Protein AF-B0NWB0-F1 (afdb_monomer_lite)

Foldseek 3Di:
DVVVVVVVVVVVVVVVPPPPDPDDQDADPVRDAFEAEDEQLQAEPPDPVSCVSVVVVVVCCVVPVGPYYYYPDNNHHDD

Radius of gyration: 21.82 Å; chains: 1; bounding box: 60×42×36 Å

pLDDT: mean 90.27, std 10.32, range [64.12, 98.62]

Structure (mmCIF, N/CA/C/O backbone):
data_AF-B0NWB0-F1
#
_entry.id   AF-B0NWB0-F1
#
loop_
_atom_site.group_PDB
_atom_site.id
_atom_site.type_symbol
_atom_site.label_atom_id
_atom_site.label_alt_id
_atom_site.label_comp_id
_atom_site.label_asym_id
_atom_site.label_entity_id
_atom_site.label_seq_id
_atom_site.pdbx_PDB_ins_code
_atom_site.Cartn_x
_atom_site.Cartn_y
_atom_site.Cartn_z
_atom_site.occupancy
_atom_site.B_iso_or_equiv
_atom_site.auth_seq_id
_atom_site.auth_comp_id
_atom_site.auth_asym_id
_atom_site.auth_atom_id
_atom_site.pdbx_PDB_model_num
ATOM 1 N N . MET A 1 1 ? -44.488 27.765 -9.413 1.00 64.12 1 MET A N 1
ATOM 2 C CA . MET A 1 1 ? -43.118 27.967 -9.949 1.00 64.12 1 MET A CA 1
ATOM 3 C C . MET A 1 1 ? -42.109 28.382 -8.878 1.00 64.12 1 MET A C 1
ATOM 5 O O . MET A 1 1 ? -41.107 27.699 -8.738 1.00 64.12 1 MET A O 1
ATOM 9 N N . LYS A 1 2 ? -42.372 29.425 -8.074 1.00 72.06 2 LYS A N 1
ATOM 10 C CA . LYS A 1 2 ? -41.439 29.890 -7.022 1.00 72.06 2 LYS A CA 1
ATOM 11 C C . LYS A 1 2 ? -41.095 28.828 -5.962 1.00 72.06 2 LYS A C 1
ATOM 13 O O . LYS A 1 2 ? -39.942 28.726 -5.572 1.00 72.06 2 LYS A O 1
ATOM 18 N N . GLN A 1 3 ? -42.066 28.011 -5.544 1.00 73.88 3 GLN A N 1
ATOM 19 C CA . GLN A 1 3 ? -41.823 26.952 -4.555 1.00 73.88 3 GLN A CA 1
ATOM 20 C C . GLN A 1 3 ? -40.960 25.811 -5.108 1.00 73.88 3 GLN A C 1
ATOM 22 O O . GLN A 1 3 ? -39.991 25.439 -4.466 1.00 73.88 3 GLN A O 1
ATOM 27 N N . PHE A 1 4 ? -41.221 25.351 -6.336 1.00 84.31 4 PHE A N 1
ATOM 28 C CA . PHE A 1 4 ? -40.367 24.366 -7.014 1.00 84.31 4 PHE A CA 1
ATOM 29 C C . PHE A 1 4 ? -38.923 24.853 -7.173 1.00 84.31 4 PHE A C 1
ATOM 31 O O . PHE A 1 4 ? -37.991 24.096 -6.925 1.00 84.31 4 PHE A O 1
ATOM 38 N N . ALA A 1 5 ? -38.734 26.127 -7.532 1.00 87.00 5 ALA A N 1
ATOM 39 C CA . ALA A 1 5 ? -37.405 26.723 -7.629 1.00 87.00 5 ALA A CA 1
ATOM 40 C C . ALA A 1 5 ? -36.691 26.773 -6.267 1.00 87.00 5 ALA A C 1
ATOM 42 O O . ALA A 1 5 ? -35.497 26.501 -6.192 1.00 87.00 5 ALA A O 1
ATOM 43 N N . LEU A 1 6 ? -37.417 27.068 -5.185 1.00 88.06 6 LEU A N 1
ATOM 44 C CA . LEU A 1 6 ? -36.860 27.102 -3.832 1.00 88.06 6 LEU A CA 1
ATOM 45 C C . LEU A 1 6 ? -36.467 25.703 -3.337 1.00 88.06 6 LEU A C 1
ATOM 47 O O . LEU A 1 6 ? -35.386 25.537 -2.777 1.00 88.06 6 LEU A O 1
ATOM 51 N N . THR A 1 7 ? -37.310 24.696 -3.577 1.00 88.56 7 THR A N 1
ATOM 52 C CA . THR A 1 7 ? -37.011 23.302 -3.224 1.00 88.56 7 THR A CA 1
ATOM 53 C C . THR A 1 7 ? -35.801 22.791 -4.002 1.00 88.56 7 THR A C 1
ATOM 55 O O . THR A 1 7 ? -34.897 22.207 -3.412 1.00 88.56 7 THR A O 1
ATOM 58 N N . LEU A 1 8 ? -35.733 23.080 -5.305 1.00 88.94 8 LEU A N 1
ATOM 59 C CA . LEU A 1 8 ? -34.584 22.735 -6.141 1.00 88.94 8 LEU A CA 1
ATOM 60 C C . LEU A 1 8 ? -33.301 23.426 -5.654 1.00 88.94 8 LEU A C 1
ATOM 62 O O . LEU A 1 8 ? -32.251 22.793 -5.582 1.00 88.94 8 LEU A O 1
ATOM 66 N N . CYS A 1 9 ? -33.395 24.698 -5.259 1.00 87.44 9 CYS A N 1
ATOM 67 C CA . CYS A 1 9 ? -32.273 25.460 -4.717 1.00 87.44 9 CYS A CA 1
ATOM 68 C C . CYS A 1 9 ? -31.764 24.877 -3.387 1.00 87.44 9 CYS A C 1
ATOM 70 O O . CYS A 1 9 ? -30.558 24.724 -3.218 1.00 87.44 9 CYS A O 1
ATOM 72 N N . MET A 1 10 ? -32.655 24.476 -2.470 1.00 85.94 10 MET A N 1
ATOM 73 C CA . MET A 1 10 ? -32.260 23.824 -1.211 1.00 85.94 10 MET A CA 1
ATOM 74 C C . MET A 1 10 ? -31.587 22.464 -1.427 1.00 85.94 10 MET A C 1
ATOM 76 O O . MET A 1 10 ? -30.592 22.168 -0.766 1.00 85.94 10 MET A O 1
ATOM 80 N N . VAL A 1 11 ? -32.090 21.653 -2.364 1.00 86.19 11 VAL A N 1
ATOM 81 C CA . VAL A 1 11 ? -31.464 20.368 -2.712 1.00 86.19 11 VAL A CA 1
ATOM 82 C C . VAL A 1 11 ? -30.073 20.603 -3.300 1.00 86.19 11 VAL A C 1
ATOM 84 O O . VAL A 1 11 ? -29.112 19.993 -2.836 1.00 86.19 11 VAL A O 1
ATOM 87 N N . LEU A 1 12 ? -29.930 21.541 -4.240 1.00 82.81 12 LEU A N 1
ATOM 88 C CA . LEU A 1 12 ? -28.632 21.909 -4.814 1.00 82.81 12 LEU A CA 1
ATOM 89 C C . LEU A 1 12 ? -27.653 22.421 -3.749 1.00 82.81 12 LEU A C 1
ATOM 91 O O . LEU A 1 12 ? -26.497 22.005 -3.745 1.00 82.81 12 LEU A O 1
ATOM 95 N N . LEU A 1 13 ? -28.113 23.249 -2.803 1.00 81.38 13 LEU A N 1
ATOM 96 C CA . LEU A 1 13 ? -27.289 23.706 -1.682 1.00 81.38 13 LEU A CA 1
ATOM 97 C C . LEU A 1 13 ? -26.792 22.528 -0.832 1.0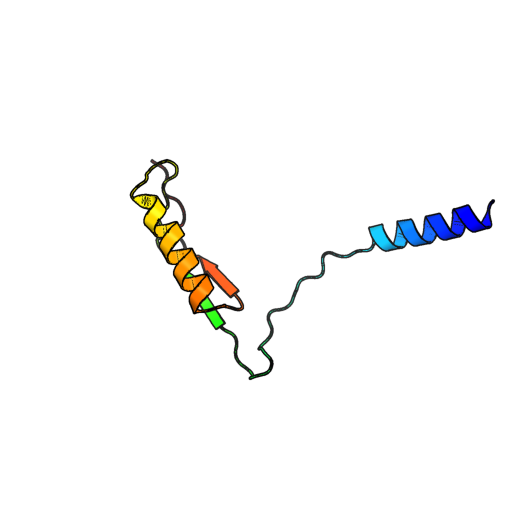0 81.38 13 LEU A C 1
ATOM 99 O O . LEU A 1 13 ? -25.617 22.486 -0.486 1.00 81.38 13 LEU A O 1
ATOM 103 N N . SER A 1 14 ? -27.655 21.551 -0.529 1.00 75.38 14 SER A N 1
ATOM 104 C CA . SER A 1 14 ? -27.293 20.388 0.298 1.00 75.38 14 SER A CA 1
ATOM 105 C C . SER A 1 14 ? -26.192 19.521 -0.325 1.00 75.38 14 SER A C 1
ATOM 107 O O . SER A 1 14 ? -25.307 19.055 0.389 1.00 75.38 14 SER A O 1
ATOM 109 N N . VAL A 1 15 ? -26.180 19.394 -1.658 1.00 73.00 15 VAL A N 1
ATOM 110 C CA . VAL A 1 15 ? -25.137 18.669 -2.404 1.00 73.00 15 VAL A CA 1
ATOM 111 C C . VAL A 1 15 ? -23.808 19.438 -2.390 1.00 73.00 15 VAL A C 1
ATOM 113 O O . VAL A 1 15 ? -22.746 18.828 -2.294 1.00 73.00 15 VAL A O 1
ATOM 116 N N . MET A 1 16 ? -23.846 20.776 -2.397 1.00 71.56 16 MET A N 1
ATOM 117 C CA . MET A 1 16 ? -22.645 21.621 -2.260 1.00 71.56 16 MET A CA 1
ATOM 118 C C . MET A 1 16 ? -22.032 21.574 -0.847 1.00 71.56 16 MET A C 1
ATOM 120 O O . MET A 1 16 ? -20.864 21.917 -0.673 1.00 71.56 16 MET A O 1
ATOM 124 N N . PHE A 1 17 ? -22.791 21.128 0.162 1.00 65.94 17 PHE A N 1
ATOM 125 C CA . PHE A 1 17 ? -22.325 20.935 1.542 1.00 65.94 17 PHE A CA 1
ATOM 126 C C . PHE A 1 17 ? -21.912 19.491 1.867 1.00 65.94 17 PHE A C 1
ATOM 128 O O . PHE A 1 17 ? -21.650 19.195 3.037 1.00 65.94 17 PHE A O 1
ATOM 135 N N . CYS A 1 18 ? -21.784 18.602 0.873 1.00 64.50 18 CYS A N 1
ATOM 136 C CA . CYS A 1 18 ? -21.116 17.312 1.046 1.00 64.50 18 CYS A CA 1
ATOM 137 C C . CYS A 1 18 ? -19.638 17.539 1.399 1.00 64.50 18 CYS A C 1
ATOM 139 O O . CYS A 1 18 ? -18.753 17.572 0.548 1.00 64.50 18 CYS A O 1
ATOM 141 N N . ARG A 1 19 ? -19.371 17.731 2.691 1.00 66.62 19 ARG A N 1
ATOM 142 C CA . ARG A 1 19 ? -18.026 17.763 3.260 1.00 66.62 19 ARG A CA 1
ATOM 143 C C . ARG A 1 19 ? -17.359 16.437 2.899 1.00 66.62 19 ARG A C 1
ATOM 145 O O . ARG A 1 19 ? -17.919 15.381 3.189 1.00 66.62 19 ARG A O 1
ATOM 152 N N . ALA A 1 20 ? -16.168 16.482 2.306 1.00 67.44 20 ALA A N 1
ATOM 153 C CA . ALA A 1 20 ? -15.295 15.316 2.248 1.00 67.44 20 ALA A CA 1
ATOM 154 C C . ALA A 1 20 ? -14.985 14.911 3.696 1.00 67.44 20 ALA A C 1
ATOM 156 O O . ALA A 1 20 ? -14.163 15.532 4.369 1.00 67.44 20 ALA A O 1
ATOM 157 N N . GLN A 1 21 ? -15.749 13.962 4.229 1.00 65.31 21 GLN A N 1
ATOM 158 C CA . GLN A 1 21 ? -15.624 13.570 5.620 1.00 65.31 21 GLN A CA 1
ATOM 159 C C . GLN A 1 21 ? -14.374 12.705 5.748 1.00 65.31 21 GLN A C 1
ATOM 161 O O . GLN A 1 21 ? -14.273 11.646 5.129 1.00 65.31 21 GLN A O 1
ATOM 166 N N . ILE A 1 22 ? -13.417 13.174 6.547 1.00 70.94 22 ILE A N 1
ATOM 167 C CA . ILE A 1 22 ? -12.245 12.390 6.931 1.00 70.94 22 ILE A CA 1
ATOM 168 C C . ILE A 1 22 ? -12.778 11.125 7.605 1.00 70.94 22 ILE A C 1
ATOM 170 O O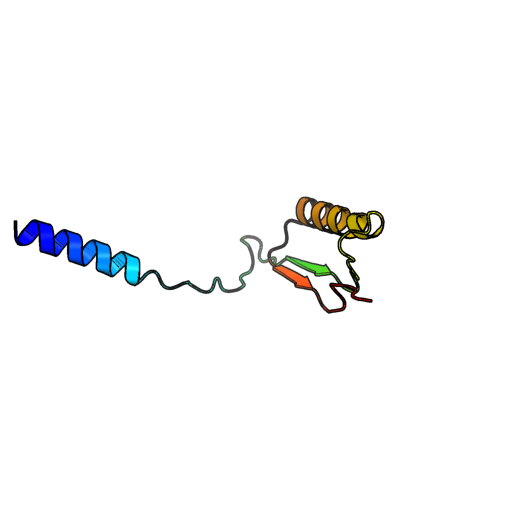 . ILE A 1 22 ? -13.478 11.217 8.613 1.00 70.94 22 ILE A O 1
ATOM 174 N N . LYS A 1 23 ? -12.496 9.949 7.036 1.00 77.62 23 LYS A N 1
ATOM 175 C CA . LYS A 1 23 ? -12.758 8.677 7.716 1.00 77.62 23 LYS A CA 1
ATOM 176 C C . LYS A 1 23 ? -11.708 8.531 8.822 1.00 77.62 23 LYS A C 1
ATOM 178 O O . LYS A 1 23 ? -10.537 8.366 8.485 1.00 77.62 23 LYS A O 1
ATOM 183 N N . PRO A 1 24 ? -12.080 8.627 10.112 1.00 86.75 24 PRO A N 1
ATOM 184 C CA . PRO A 1 24 ? -11.121 8.412 11.185 1.00 86.75 24 PRO A CA 1
ATOM 185 C C . PRO A 1 24 ? -10.671 6.950 11.181 1.00 86.75 24 PRO A C 1
ATOM 187 O O . PRO A 1 24 ? -11.462 6.053 10.869 1.00 86.75 24 PRO A O 1
ATOM 190 N N . LEU A 1 25 ? -9.412 6.718 11.553 1.00 92.06 25 LEU A N 1
ATOM 191 C CA . LEU A 1 25 ? -8.923 5.369 11.818 1.00 92.06 25 LEU A CA 1
ATOM 192 C C . LEU A 1 25 ? -9.698 4.802 13.010 1.00 92.06 25 LEU A C 1
ATOM 194 O O . LEU A 1 25 ? -9.899 5.491 14.012 1.00 92.06 25 LEU A O 1
ATOM 198 N N . LYS A 1 26 ? -10.169 3.566 12.882 1.00 93.44 26 LYS A N 1
ATOM 199 C CA . LYS A 1 26 ? -10.957 2.894 13.912 1.00 93.44 26 LYS A CA 1
ATOM 200 C C . LYS A 1 26 ? -10.669 1.406 13.880 1.00 93.44 26 LYS A C 1
ATOM 202 O O . LYS A 1 26 ? -10.513 0.852 12.799 1.00 93.44 26 LYS A O 1
ATOM 207 N N . PHE A 1 27 ? -10.666 0.792 15.053 1.00 96.62 27 PHE A N 1
ATOM 208 C CA . PHE A 1 27 ? -10.666 -0.658 15.172 1.00 96.62 27 PHE A CA 1
ATOM 209 C C . PHE A 1 27 ? -11.950 -1.243 14.572 1.00 96.62 27 PHE A C 1
ATOM 211 O O . PHE A 1 27 ? -13.004 -0.588 14.543 1.00 96.62 27 PHE A O 1
ATOM 218 N N . ASP A 1 28 ? -11.849 -2.467 14.075 1.00 93.75 28 ASP A N 1
ATOM 219 C CA . ASP A 1 28 ? -12.968 -3.232 13.557 1.00 93.75 28 ASP A CA 1
ATOM 220 C C . ASP A 1 28 ? -13.893 -3.719 14.693 1.00 93.75 28 ASP A C 1
ATOM 222 O O . ASP A 1 28 ? -13.723 -3.407 15.875 1.00 93.75 28 ASP A O 1
ATOM 226 N N . LYS A 1 29 ? -14.919 -4.497 14.337 1.00 95.12 29 LYS A N 1
ATOM 227 C CA . LYS A 1 29 ? -15.882 -5.051 15.305 1.00 95.12 29 LYS A CA 1
ATOM 228 C C . LYS A 1 29 ? -15.263 -6.040 16.306 1.00 95.12 29 LYS A C 1
ATOM 230 O O . LYS A 1 29 ? -15.898 -6.322 17.318 1.00 95.12 29 LYS A O 1
ATOM 235 N N . ASN A 1 30 ? -14.083 -6.579 16.008 1.00 96.06 30 ASN A N 1
ATOM 236 C CA . ASN A 1 30 ? -13.346 -7.515 16.851 1.00 96.06 30 ASN A CA 1
ATOM 237 C C . ASN A 1 30 ? -12.312 -6.794 17.734 1.00 96.06 30 ASN A C 1
ATOM 239 O O . ASN A 1 30 ? -11.703 -7.425 18.594 1.00 96.06 30 ASN A O 1
ATOM 243 N N . GLY A 1 31 ? -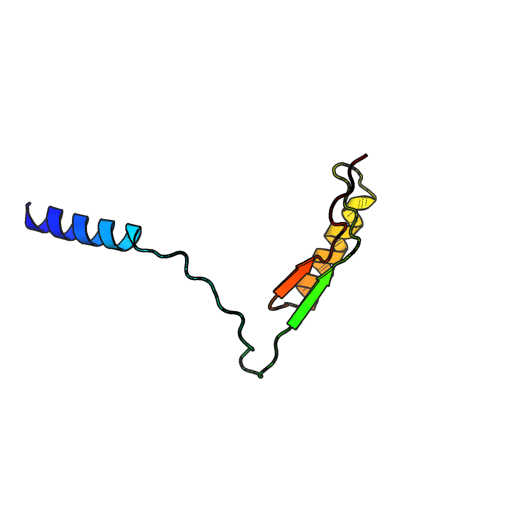12.139 -5.478 17.562 1.00 96.88 31 GLY A N 1
ATOM 244 C CA . GLY A 1 31 ? -11.130 -4.695 18.269 1.00 96.88 31 GLY A CA 1
ATOM 245 C C . GLY A 1 31 ? -9.749 -4.745 17.611 1.00 96.88 31 GLY A C 1
ATOM 246 O O . GLY A 1 31 ? -8.766 -4.397 18.261 1.00 96.88 31 GLY A O 1
ATOM 247 N N . GLU A 1 32 ? -9.658 -5.154 16.343 1.00 97.19 32 GLU A N 1
ATOM 248 C CA . GLU A 1 32 ? -8.408 -5.242 15.585 1.00 97.19 32 GLU A CA 1
ATOM 249 C C . GLU A 1 32 ? -8.261 -4.066 14.611 1.00 97.19 32 GLU A C 1
ATOM 251 O O . GLU A 1 32 ? -9.240 -3.470 14.166 1.00 97.19 32 GLU A O 1
ATOM 256 N N . PHE A 1 33 ? -7.020 -3.690 14.309 1.00 97.25 33 PHE A N 1
ATOM 257 C CA . PHE A 1 33 ? -6.702 -2.715 13.268 1.00 97.25 33 PHE A CA 1
ATOM 258 C C . PHE A 1 33 ? -5.469 -3.202 12.519 1.00 97.25 33 PHE A C 1
ATOM 260 O O . PHE A 1 33 ? -4.370 -3.239 13.082 1.00 97.25 33 PHE A O 1
ATOM 267 N N . LYS A 1 34 ? -5.651 -3.618 11.267 1.00 97.75 34 LYS A N 1
ATOM 268 C CA . LYS A 1 34 ? -4.591 -4.241 10.480 1.00 97.75 34 LYS A CA 1
ATOM 269 C C . LYS A 1 34 ? -3.908 -3.219 9.582 1.00 97.75 34 LYS A C 1
ATOM 271 O O . LYS A 1 34 ? -4.545 -2.552 8.767 1.00 97.75 34 LYS A O 1
ATOM 276 N N . ILE A 1 35 ? -2.584 -3.151 9.697 1.00 97.88 35 ILE A N 1
ATOM 277 C CA . ILE A 1 35 ? -1.734 -2.301 8.866 1.00 97.88 35 ILE A CA 1
ATOM 278 C C . ILE A 1 35 ? -0.850 -3.191 8.002 1.00 97.88 35 ILE A C 1
ATOM 280 O O . ILE A 1 35 ? -0.107 -4.019 8.525 1.00 97.88 35 ILE A O 1
ATOM 284 N N . VAL A 1 36 ? -0.890 -2.982 6.689 1.00 98.56 36 VAL A N 1
ATOM 285 C CA . VAL A 1 36 ? 0.121 -3.520 5.775 1.00 98.56 36 VAL A CA 1
ATOM 286 C C . VAL A 1 36 ? 1.131 -2.422 5.480 1.00 98.56 36 VAL A C 1
ATOM 288 O O . VAL A 1 36 ? 0.761 -1.308 5.105 1.00 98.56 36 VAL A O 1
ATOM 291 N N . GLN A 1 37 ? 2.412 -2.742 5.641 1.00 98.50 37 GLN A N 1
ATOM 292 C C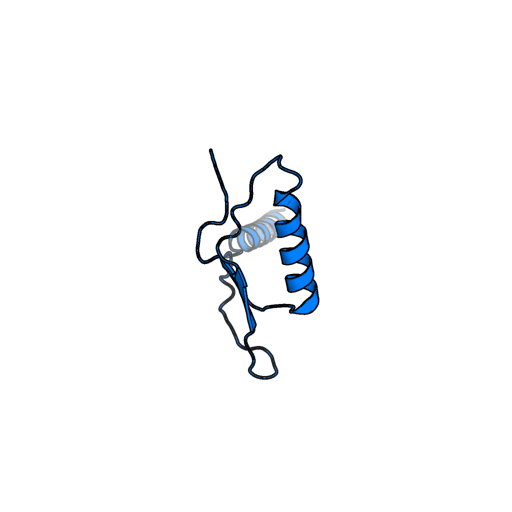A . GLN A 1 37 ? 3.513 -1.832 5.357 1.00 98.50 37 GLN A CA 1
ATOM 293 C C . GLN A 1 37 ? 4.338 -2.346 4.178 1.00 98.50 37 GLN A C 1
ATOM 295 O O . GLN A 1 37 ? 4.818 -3.478 4.198 1.00 98.50 37 GLN A O 1
ATOM 300 N N . PHE A 1 38 ? 4.552 -1.481 3.191 1.00 98.38 38 PHE A N 1
ATOM 301 C CA . PHE A 1 38 ? 5.488 -1.692 2.094 1.00 98.38 38 PHE A CA 1
ATOM 302 C C . PHE A 1 38 ? 6.642 -0.691 2.204 1.00 98.38 38 PHE A C 1
ATOM 304 O O . PHE A 1 38 ? 6.447 0.476 2.537 1.00 98.38 38 PHE A O 1
ATOM 311 N N . THR A 1 39 ? 7.854 -1.140 1.910 1.00 97.12 39 THR A N 1
ATOM 312 C CA . THR A 1 39 ? 9.058 -0.302 1.902 1.00 97.12 39 THR A CA 1
ATOM 313 C C . THR A 1 39 ? 9.922 -0.694 0.720 1.00 97.12 39 THR A C 1
ATOM 315 O O . THR A 1 39 ? 9.814 -1.832 0.259 1.00 97.12 39 THR A O 1
ATOM 318 N N . ASP A 1 40 ? 10.746 0.236 0.236 1.00 96.19 40 ASP A N 1
ATOM 319 C CA . ASP A 1 40 ? 11.791 -0.050 -0.752 1.00 96.19 40 ASP A CA 1
ATOM 320 C C . ASP A 1 40 ? 11.252 -0.786 -1.989 1.00 96.19 40 ASP A C 1
ATOM 322 O O . ASP A 1 40 ? 11.851 -1.731 -2.503 1.00 96.19 40 ASP A O 1
ATOM 326 N N . VAL A 1 41 ? 10.080 -0.359 -2.465 1.00 96.81 41 VAL A N 1
ATOM 327 C CA . VAL A 1 41 ? 9.426 -0.963 -3.632 1.00 96.81 41 VAL A CA 1
ATOM 328 C C . VAL A 1 41 ? 10.236 -0.688 -4.897 1.00 96.81 41 VAL A C 1
ATOM 330 O O . VAL A 1 41 ? 10.274 -1.538 -5.786 1.00 96.81 41 VAL A O 1
ATOM 333 N N . HIS A 1 42 ? 10.879 0.487 -4.969 1.00 96.44 42 HIS A N 1
ATOM 334 C CA . HIS A 1 42 ? 11.728 0.937 -6.076 1.00 96.44 42 HIS A CA 1
ATOM 335 C C . HIS A 1 42 ? 11.097 0.646 -7.445 1.00 96.44 42 HIS A C 1
ATOM 337 O O . HIS A 1 42 ? 11.741 0.137 -8.365 1.00 96.44 42 HIS A O 1
ATOM 343 N N . PHE A 1 43 ? 9.802 0.944 -7.585 1.00 97.19 43 PHE A N 1
ATOM 344 C CA . PHE A 1 43 ? 9.071 0.646 -8.807 1.00 97.19 43 PHE A CA 1
ATOM 345 C C . PHE A 1 43 ? 9.589 1.494 -9.972 1.00 97.19 43 PHE A C 1
ATOM 347 O O . PHE A 1 43 ? 9.693 2.716 -9.863 1.00 97.19 43 PHE A O 1
ATOM 354 N N . GLN A 1 44 ? 9.864 0.859 -11.108 1.00 96.62 44 GLN A N 1
ATOM 355 C CA . GLN A 1 44 ? 10.345 1.502 -12.322 1.00 96.62 44 GLN A CA 1
ATOM 356 C C . GLN A 1 44 ? 9.339 1.300 -13.458 1.00 96.62 44 GLN A C 1
ATOM 358 O O . GLN A 1 44 ? 9.165 0.195 -13.973 1.00 96.62 44 GLN A O 1
ATOM 363 N N . TYR A 1 45 ? 8.719 2.397 -13.897 1.00 93.25 45 TYR A N 1
ATOM 364 C CA . TYR A 1 45 ? 7.757 2.374 -14.996 1.00 93.25 45 TYR A CA 1
ATOM 365 C C . TYR A 1 45 ? 8.393 1.883 -16.305 1.00 93.25 45 TYR A C 1
ATOM 367 O O . TYR A 1 45 ? 9.483 2.314 -16.684 1.00 93.25 45 TYR A O 1
ATOM 375 N N . GLY A 1 46 ? 7.693 0.993 -17.011 1.00 93.06 46 GLY A N 1
ATOM 376 C CA . GLY A 1 46 ? 8.157 0.422 -18.277 1.00 93.06 46 GLY A CA 1
ATOM 377 C C . GLY A 1 46 ? 9.237 -0.655 -18.134 1.00 93.06 46 GLY A C 1
ATOM 378 O O . GLY A 1 46 ? 9.763 -1.104 -19.150 1.00 93.06 46 GLY A O 1
ATOM 379 N N . ASN A 1 47 ? 9.564 -1.086 -16.909 1.00 95.00 47 ASN A N 1
ATOM 380 C CA . ASN A 1 47 ? 10.446 -2.221 -16.657 1.00 95.00 47 ASN A CA 1
ATOM 381 C C . ASN A 1 47 ? 9.622 -3.445 -16.205 1.00 95.00 47 ASN A C 1
ATOM 383 O O . ASN A 1 47 ? 9.236 -3.507 -15.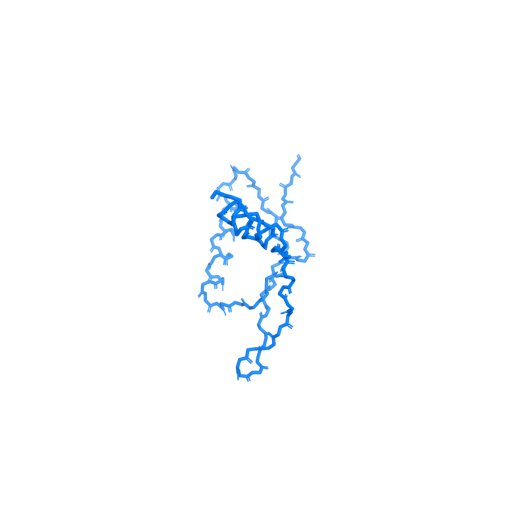037 1.00 95.00 47 ASN A O 1
ATOM 387 N N . PRO A 1 48 ? 9.419 -4.463 -17.066 1.00 94.12 48 PRO A N 1
ATOM 388 C CA . PRO A 1 48 ? 8.643 -5.657 -16.719 1.00 94.12 48 PRO A CA 1
ATOM 389 C C . PRO A 1 48 ? 9.169 -6.430 -15.504 1.00 94.12 48 PRO A C 1
ATOM 391 O O . PRO A 1 48 ? 8.408 -7.112 -14.823 1.00 94.12 48 PRO A O 1
ATOM 394 N N . ALA A 1 49 ? 10.469 -6.332 -15.203 1.00 93.94 49 ALA A N 1
ATOM 395 C CA . ALA A 1 49 ? 11.024 -6.946 -14.000 1.00 93.94 49 ALA A CA 1
ATOM 396 C C . ALA A 1 49 ? 10.545 -6.242 -12.720 1.00 93.94 49 ALA A C 1
ATOM 398 O O . ALA A 1 49 ? 10.475 -6.872 -11.670 1.00 93.94 49 ALA A O 1
ATOM 399 N N . SER A 1 50 ? 10.191 -4.957 -12.807 1.00 95.44 50 SER A N 1
ATOM 400 C CA . SER A 1 50 ? 9.658 -4.166 -11.696 1.00 95.44 50 SER A CA 1
ATOM 401 C C . SER A 1 50 ? 8.161 -4.411 -11.461 1.00 95.44 50 SER A C 1
ATOM 403 O O . SER A 1 50 ? 7.699 -4.340 -10.323 1.00 95.44 50 SER A O 1
ATOM 405 N N . ASP A 1 51 ? 7.411 -4.818 -12.492 1.00 95.50 51 ASP A N 1
ATOM 406 C CA . ASP A 1 51 ? 5.972 -5.125 -12.392 1.00 95.50 51 ASP A CA 1
ATOM 407 C C . ASP A 1 51 ? 5.657 -6.246 -11.387 1.00 95.50 51 ASP A C 1
ATOM 409 O O . ASP A 1 51 ? 4.546 -6.322 -10.853 1.00 95.50 51 ASP A O 1
ATOM 413 N N . ILE A 1 52 ? 6.637 -7.102 -11.066 1.00 95.75 52 ILE A N 1
ATOM 414 C CA . ILE A 1 52 ? 6.475 -8.123 -10.027 1.00 95.75 52 ILE A CA 1
ATOM 415 C C . ILE A 1 52 ? 6.105 -7.502 -8.675 1.00 95.75 52 ILE A C 1
ATOM 417 O O . ILE A 1 52 ? 5.321 -8.098 -7.938 1.00 95.75 52 ILE A O 1
ATOM 421 N N . ALA A 1 53 ? 6.599 -6.298 -8.367 1.00 96.56 53 ALA A N 1
ATOM 422 C CA . ALA A 1 53 ? 6.284 -5.600 -7.127 1.00 96.56 53 ALA A CA 1
ATOM 423 C C . ALA A 1 53 ? 4.786 -5.277 -7.036 1.00 96.56 53 ALA A C 1
ATOM 425 O O . ALA A 1 53 ? 4.162 -5.531 -6.007 1.00 96.56 53 ALA A O 1
ATOM 426 N N . LEU A 1 54 ? 4.178 -4.829 -8.141 1.00 97.00 54 LEU A N 1
ATOM 427 C CA . LEU A 1 54 ? 2.737 -4.572 -8.215 1.00 97.00 54 LEU A CA 1
ATOM 428 C C . LEU A 1 54 ? 1.929 -5.857 -8.016 1.00 97.00 54 LEU A C 1
ATOM 430 O O . LEU A 1 54 ? 0.926 -5.856 -7.303 1.00 97.00 54 LEU A O 1
ATOM 434 N N . LYS A 1 55 ? 2.382 -6.974 -8.599 1.00 97.44 55 LYS A N 1
ATOM 435 C CA . LYS A 1 55 ? 1.742 -8.279 -8.392 1.00 97.44 55 LYS A CA 1
ATOM 436 C C . LYS A 1 55 ? 1.759 -8.682 -6.915 1.00 97.44 55 LYS A C 1
ATOM 438 O O . LYS A 1 55 ? 0.720 -9.067 -6.389 1.00 97.44 55 LYS A O 1
ATOM 443 N N . ARG A 1 56 ? 2.911 -8.571 -6.243 1.00 97.56 56 ARG A N 1
ATOM 444 C CA . ARG A 1 56 ? 3.046 -8.933 -4.821 1.00 97.56 56 ARG A CA 1
ATOM 445 C C . ARG A 1 56 ? 2.243 -8.019 -3.906 1.00 97.56 56 ARG A C 1
ATOM 447 O O . ARG A 1 56 ? 1.630 -8.516 -2.970 1.00 97.56 56 ARG A O 1
ATOM 454 N N . ILE A 1 57 ? 2.195 -6.717 -4.197 1.00 98.38 57 ILE A N 1
ATOM 455 C CA . ILE A 1 57 ? 1.332 -5.781 -3.467 1.00 98.38 57 ILE A CA 1
ATOM 456 C C . ILE A 1 57 ? -0.121 -6.258 -3.539 1.00 98.38 57 ILE A C 1
ATOM 458 O O . ILE A 1 57 ? -0.742 -6.420 -2.496 1.00 98.38 57 ILE A O 1
ATOM 462 N N . ASN A 1 58 ? -0.641 -6.557 -4.734 1.00 98.31 58 ASN A N 1
ATOM 463 C CA . ASN A 1 58 ? -2.021 -7.029 -4.878 1.00 98.31 58 ASN A CA 1
ATOM 464 C C . ASN A 1 58 ? -2.273 -8.355 -4.142 1.00 98.31 58 ASN A C 1
ATOM 466 O O . ASN A 1 58 ? -3.251 -8.453 -3.413 1.00 98.31 58 ASN A O 1
ATOM 470 N N . GLU A 1 59 ? -1.368 -9.335 -4.251 1.00 98.62 59 GLU A N 1
ATOM 471 C CA . GLU A 1 59 ? -1.494 -10.609 -3.523 1.00 98.62 59 GLU A CA 1
ATOM 472 C C . GLU A 1 59 ? -1.584 -10.404 -2.000 1.00 98.62 59 GLU A C 1
ATOM 474 O O . GLU A 1 59 ? -2.383 -11.062 -1.338 1.00 98.62 59 GLU A O 1
ATOM 479 N N . VAL A 1 60 ? -0.802 -9.473 -1.442 1.00 98.50 60 VAL A N 1
ATOM 480 C CA . VAL A 1 60 ? -0.862 -9.132 -0.012 1.00 98.50 60 VAL A CA 1
ATOM 481 C C . VAL A 1 60 ? -2.166 -8.416 0.333 1.00 98.50 60 VAL A C 1
ATOM 483 O O . VAL A 1 60 ? -2.767 -8.722 1.357 1.00 98.50 60 VAL A O 1
ATOM 486 N N . LEU A 1 61 ? -2.634 -7.481 -0.497 1.00 98.56 61 LEU A N 1
ATOM 487 C CA . LEU A 1 61 ? -3.894 -6.769 -0.251 1.00 98.56 61 LEU A CA 1
ATOM 488 C C . LEU A 1 61 ? -5.106 -7.710 -0.284 1.00 98.56 61 LEU A C 1
ATOM 490 O O . LEU A 1 61 ? -5.996 -7.584 0.562 1.00 98.56 61 LEU A O 1
ATOM 494 N N . ASP A 1 62 ? -5.109 -8.660 -1.219 1.00 98.50 62 ASP A N 1
ATOM 495 C CA . ASP A 1 62 ? -6.151 -9.676 -1.354 1.00 98.50 62 ASP A CA 1
ATOM 496 C C . ASP A 1 62 ? -6.121 -10.687 -0.202 1.00 98.50 62 ASP A C 1
ATOM 498 O O . ASP A 1 62 ? -7.173 -11.137 0.238 1.00 98.50 62 ASP A O 1
ATOM 502 N N . ALA A 1 63 ? -4.936 -11.048 0.299 1.00 98.44 63 ALA A N 1
ATOM 503 C CA . ALA A 1 63 ? -4.806 -11.986 1.412 1.00 98.44 63 ALA A CA 1
ATOM 504 C C . ALA A 1 63 ? -5.107 -11.338 2.773 1.00 98.44 63 ALA A C 1
ATOM 506 O O . ALA A 1 63 ? -5.739 -11.953 3.632 1.00 98.44 63 ALA A O 1
ATOM 507 N N . GLU A 1 64 ? -4.640 -10.107 2.987 1.00 97.75 64 GLU A N 1
ATOM 508 C CA . GLU A 1 64 ? -4.639 -9.495 4.314 1.00 97.75 64 GLU A CA 1
ATOM 509 C C . GLU A 1 64 ? -5.850 -8.615 4.593 1.00 97.75 64 GLU A C 1
ATOM 511 O O . GLU A 1 64 ? -6.226 -8.492 5.759 1.00 97.75 64 GLU A O 1
ATOM 516 N N . HIS A 1 65 ? -6.457 -8.012 3.567 1.00 96.69 65 HIS A N 1
ATOM 517 C CA . HIS A 1 65 ? -7.559 -7.057 3.716 1.00 96.69 65 HIS A CA 1
ATOM 518 C C . HIS A 1 65 ? -7.306 -6.000 4.820 1.00 96.69 65 HIS A C 1
ATOM 520 O O . HIS A 1 65 ? -8.063 -5.931 5.791 1.00 96.69 65 HIS A O 1
ATOM 526 N N . PRO A 1 66 ? -6.226 -5.197 4.725 1.00 97.38 66 PRO A N 1
ATOM 527 C CA . PRO A 1 66 ? -5.854 -4.253 5.776 1.00 97.38 66 PRO A CA 1
ATOM 528 C C . PRO A 1 66 ? -6.808 -3.058 5.881 1.00 97.38 66 PRO A C 1
ATOM 530 O O . PRO A 1 66 ? -7.400 -2.620 4.895 1.00 97.38 66 PRO A O 1
ATOM 533 N N . ASP A 1 67 ? -6.858 -2.456 7.068 1.00 96.88 67 ASP A N 1
ATOM 534 C CA . ASP A 1 67 ? -7.556 -1.190 7.316 1.00 96.88 67 ASP A CA 1
ATOM 535 C C . ASP A 1 67 ? -6.741 0.022 6.840 1.00 96.88 67 ASP A C 1
ATOM 537 O O . ASP A 1 67 ? -7.298 1.072 6.505 1.00 96.88 67 ASP A O 1
ATOM 541 N N . LEU A 1 68 ? -5.411 -0.117 6.811 1.00 96.31 68 LEU A N 1
ATOM 542 C CA . LEU A 1 68 ? -4.478 0.907 6.355 1.00 96.31 68 LEU A CA 1
ATOM 543 C C . LEU A 1 68 ? -3.290 0.281 5.620 1.00 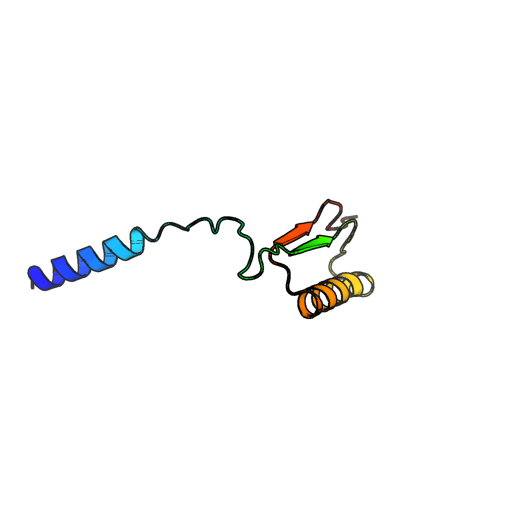96.31 68 LEU A C 1
ATOM 545 O O . LEU A 1 68 ? -2.682 -0.681 6.086 1.00 96.31 68 LEU A O 1
ATOM 549 N N . VAL A 1 69 ? -2.915 0.890 4.498 1.00 97.56 69 VAL A N 1
ATOM 550 C CA . VAL A 1 69 ? -1.683 0.576 3.769 1.00 97.56 69 VAL A CA 1
ATOM 551 C C . VAL A 1 69 ? -0.715 1.739 3.934 1.00 97.56 69 VAL A C 1
ATOM 553 O O . VAL A 1 69 ? -1.087 2.889 3.700 1.00 97.56 69 VAL A O 1
ATOM 556 N N . VAL A 1 70 ? 0.521 1.446 4.327 1.00 97.94 70 VAL A N 1
ATOM 557 C CA . VAL A 1 70 ? 1.575 2.446 4.531 1.00 97.94 70 VAL A CA 1
ATOM 558 C C . VAL A 1 70 ? 2.754 2.134 3.621 1.00 97.94 70 VAL A C 1
ATOM 560 O O . VAL A 1 70 ? 3.254 1.014 3.618 1.00 97.94 70 VAL A O 1
ATOM 563 N N . PHE A 1 71 ? 3.225 3.141 2.889 1.00 98.06 71 PHE A N 1
ATOM 564 C CA . PHE A 1 71 ? 4.511 3.090 2.199 1.00 98.06 71 PHE A CA 1
ATOM 565 C C . PHE A 1 71 ? 5.518 3.938 2.971 1.00 98.06 71 PHE A C 1
ATOM 567 O O . PHE A 1 71 ? 5.284 5.130 3.166 1.00 98.06 71 PHE A O 1
ATOM 574 N N . THR A 1 72 ? 6.616 3.340 3.429 1.00 97.81 72 THR A N 1
ATOM 575 C CA . THR A 1 72 ? 7.569 4.026 4.323 1.00 97.81 72 THR A CA 1
ATOM 576 C C . THR A 1 72 ? 8.723 4.727 3.616 1.00 97.81 72 THR A C 1
ATOM 578 O O . THR A 1 72 ? 9.489 5.425 4.272 1.00 97.81 72 THR A O 1
ATOM 581 N N . GLY A 1 73 ? 8.846 4.592 2.298 1.00 95.69 73 GLY A N 1
ATOM 582 C CA . GLY A 1 73 ? 9.905 5.239 1.527 1.00 95.69 73 GLY A CA 1
ATOM 583 C C . GLY A 1 73 ? 10.236 4.471 0.260 1.00 95.69 73 GLY A C 1
ATOM 584 O O . GLY A 1 73 ? 9.736 3.362 0.058 1.00 95.69 73 GLY A O 1
ATOM 585 N N . ASP A 1 74 ? 11.048 5.096 -0.594 1.00 95.31 74 ASP A N 1
ATOM 586 C CA . ASP A 1 74 ? 11.652 4.466 -1.768 1.00 95.31 74 ASP A CA 1
ATOM 587 C C . ASP A 1 74 ? 10.655 3.688 -2.640 1.00 95.31 74 ASP A C 1
ATOM 589 O O . ASP A 1 74 ? 10.834 2.529 -3.009 1.00 95.31 74 ASP A O 1
ATOM 593 N N . VAL A 1 75 ? 9.535 4.346 -2.944 1.00 96.69 75 VAL A N 1
ATOM 594 C CA . VAL A 1 75 ? 8.414 3.718 -3.653 1.00 96.69 75 VAL A CA 1
ATOM 595 C C . VAL A 1 75 ? 8.679 3.623 -5.153 1.00 96.69 75 VAL A C 1
ATOM 597 O O . VAL A 1 75 ? 8.345 2.618 -5.775 1.00 96.69 75 VAL A O 1
ATOM 600 N N . VAL A 1 76 ? 9.272 4.664 -5.739 1.00 95.88 76 VAL A N 1
ATOM 601 C CA . VAL A 1 76 ? 9.498 4.790 -7.184 1.00 95.88 76 VAL A CA 1
ATOM 602 C C . VAL A 1 76 ? 10.977 5.032 -7.438 1.00 95.88 76 VAL A C 1
ATOM 604 O O . VAL A 1 76 ? 11.582 5.899 -6.810 1.00 95.88 76 VAL A O 1
ATOM 607 N N . TYR A 1 77 ? 11.533 4.298 -8.397 1.00 93.38 77 TYR A N 1
ATOM 608 C CA . TYR A 1 77 ? 12.879 4.502 -8.905 1.00 93.38 77 TYR A CA 1
ATOM 609 C C . TYR A 1 77 ? 12.846 5.369 -10.171 1.00 93.38 77 TYR A C 1
ATOM 611 O O . TYR A 1 77 ? 12.142 5.065 -11.138 1.00 93.38 77 TYR A O 1
ATOM 619 N N . ALA A 1 78 ? 13.650 6.430 -10.177 1.00 83.44 78 ALA A N 1
ATOM 620 C CA . ALA A 1 78 ? 13.935 7.251 -11.348 1.00 83.44 78 ALA A CA 1
ATOM 621 C C . ALA A 1 78 ? 15.452 7.279 -11.573 1.00 83.44 78 ALA A C 1
ATOM 623 O O . ALA A 1 78 ? 16.216 7.408 -10.616 1.00 83.44 78 ALA A O 1
ATOM 624 N N . LYS A 1 79 ? 15.870 7.124 -12.832 1.00 74.81 79 LYS A N 1
ATOM 625 C CA . LYS A 1 79 ? 17.275 7.172 -13.246 1.00 74.81 79 LYS A CA 1
ATOM 626 C C . LYS A 1 79 ? 17.638 8.549 -13.783 1.00 74.81 79 LYS A C 1
ATOM 628 O O . LYS A 1 79 ? 16.777 9.131 -14.479 1.00 74.81 79 LYS A O 1
#

Secondary structure (DSSP, 8-state):
-HHHHHHHHHHHHHHHT-----------TTS---EEEE----B-TT-TTTHHHHHHHHHHHHHH--SEEEE-S--B---

Organism: NCBI:txid449673

InterPro domains:
  IPR004843 Calcineurin-like, phosphoesterase domain [PF00149] (33-77)
  IPR029052 Metallo-dependent phosphatase-like [G3DSA:3.60.21.10] (32-79)
  IPR029052 Metallo-dependent phosphatase-like [SSF56300] (31-78)

Sequence (79 aa):
MKQFALTLCMVLLSVMFCRAQIKPLKFDKNGEFKIVQFTDVHFQYGNPASDIALKRINEVLDAEHPDLVVFTGDVVYAK